Protein AF-A0A7J2R5U4-F1 (afdb_monomer_lite)

Structure (mmCIF, N/CA/C/O backbone):
data_AF-A0A7J2R5U4-F1
#
_entry.id   AF-A0A7J2R5U4-F1
#
loop_
_atom_site.group_PDB
_atom_site.id
_atom_site.type_symbol
_atom_site.label_atom_id
_atom_site.label_alt_id
_atom_site.label_comp_id
_atom_site.label_asym_id
_atom_site.label_entity_id
_atom_site.label_seq_id
_atom_site.pdbx_PDB_ins_code
_atom_site.Cartn_x
_atom_site.Cartn_y
_atom_site.Cartn_z
_atom_site.occupancy
_atom_site.B_iso_or_equiv
_atom_site.auth_seq_id
_atom_site.auth_comp_id
_atom_site.auth_asym_id
_atom_site.auth_atom_id
_atom_site.pdbx_PDB_model_num
ATOM 1 N N . MET A 1 1 ? -27.319 1.654 21.596 1.00 54.19 1 MET A N 1
ATOM 2 C CA . MET A 1 1 ? -26.203 1.545 20.633 1.00 54.19 1 MET A CA 1
ATOM 3 C C . MET A 1 1 ? -25.144 0.641 21.232 1.00 54.19 1 MET A C 1
ATOM 5 O O . MET A 1 1 ? -24.910 0.736 22.433 1.00 54.19 1 MET A O 1
ATOM 9 N N . ALA A 1 2 ? -24.565 -0.270 20.448 1.00 58.88 2 ALA A N 1
ATOM 10 C CA . ALA A 1 2 ? -23.450 -1.083 20.922 1.00 58.88 2 ALA A CA 1
ATOM 11 C C . ALA A 1 2 ? -22.245 -0.166 21.170 1.00 58.88 2 ALA A C 1
ATOM 13 O O . ALA A 1 2 ? -21.868 0.606 20.295 1.00 58.88 2 ALA A O 1
ATOM 14 N N . LYS A 1 3 ? -21.677 -0.218 22.375 1.00 79.00 3 LYS A N 1
ATOM 15 C CA . LYS A 1 3 ? -20.521 0.600 22.743 1.00 79.00 3 LYS A CA 1
ATOM 16 C C . LYS A 1 3 ? -19.309 0.148 21.927 1.00 79.00 3 LYS A C 1
ATOM 18 O O . LYS A 1 3 ? -19.008 -1.046 21.901 1.00 79.00 3 LYS A O 1
ATOM 23 N N . ILE A 1 4 ? -18.608 1.083 21.292 1.00 91.88 4 ILE A N 1
ATOM 24 C CA . ILE A 1 4 ? -17.340 0.802 20.613 1.00 91.88 4 ILE A CA 1
ATOM 25 C C . ILE A 1 4 ? -16.328 0.183 21.594 1.00 91.88 4 ILE A C 1
ATOM 27 O O . ILE A 1 4 ? -16.186 0.623 22.738 1.00 91.88 4 ILE A O 1
ATOM 31 N N . THR A 1 5 ? -15.618 -0.859 21.158 1.00 94.31 5 THR A N 1
ATOM 32 C CA . THR A 1 5 ? -14.611 -1.561 21.968 1.00 94.31 5 THR A CA 1
ATOM 33 C C . THR A 1 5 ? -13.286 -1.665 21.226 1.00 94.31 5 THR A C 1
ATOM 35 O O . THR A 1 5 ? -13.249 -1.637 19.996 1.00 94.31 5 THR A O 1
ATOM 38 N N . SER A 1 6 ? -12.188 -1.853 21.967 1.00 94.31 6 SER A N 1
ATOM 39 C CA . SER A 1 6 ? -10.871 -2.103 21.367 1.00 94.31 6 SER A CA 1
ATOM 40 C C . SER A 1 6 ? -10.882 -3.297 20.406 1.00 94.31 6 SER A C 1
ATOM 42 O O . SER A 1 6 ? -10.244 -3.241 19.360 1.00 94.31 6 SER A O 1
ATOM 44 N N . ALA A 1 7 ? -11.613 -4.362 20.754 1.00 93.31 7 ALA A N 1
ATOM 45 C CA . ALA A 1 7 ? -11.684 -5.583 19.957 1.00 93.31 7 ALA A CA 1
ATOM 46 C C . ALA A 1 7 ? -12.366 -5.338 18.606 1.00 93.31 7 ALA A C 1
ATOM 48 O O . ALA A 1 7 ? -11.859 -5.780 17.580 1.00 93.31 7 ALA A O 1
ATOM 49 N N . ASN A 1 8 ? -13.467 -4.580 18.591 1.00 94.06 8 ASN A N 1
ATOM 50 C CA . ASN A 1 8 ? -14.171 -4.275 17.347 1.00 94.06 8 ASN A CA 1
ATOM 51 C C . ASN A 1 8 ? -13.342 -3.356 16.437 1.00 94.06 8 ASN A C 1
ATOM 53 O O . ASN A 1 8 ? -13.317 -3.585 15.233 1.00 94.06 8 ASN A O 1
ATOM 57 N N . ILE A 1 9 ? -12.613 -2.378 16.996 1.00 95.56 9 ILE A N 1
ATOM 58 C CA . ILE A 1 9 ? -11.716 -1.518 16.202 1.00 95.56 9 ILE A CA 1
ATOM 59 C C . ILE A 1 9 ? -10.597 -2.353 15.565 1.00 95.56 9 ILE A C 1
ATOM 61 O O . ILE A 1 9 ? -10.366 -2.255 14.365 1.00 95.56 9 ILE A O 1
ATOM 65 N N . LEU A 1 10 ? -9.914 -3.196 16.349 1.00 93.88 10 LEU A N 1
ATOM 66 C CA . LEU A 1 10 ? -8.837 -4.046 15.827 1.00 93.88 10 LEU A CA 1
ATOM 67 C C . LEU A 1 10 ? -9.345 -5.055 14.796 1.00 93.88 10 LEU A C 1
ATOM 69 O O . LEU A 1 10 ? -8.635 -5.342 13.840 1.00 93.88 10 LEU A O 1
ATOM 73 N N . LYS A 1 11 ? -10.571 -5.565 14.964 1.00 93.25 11 LYS A N 1
ATOM 74 C CA . LYS A 1 11 ? -11.201 -6.454 13.987 1.00 93.25 11 LYS A CA 1
ATOM 75 C C . LYS A 1 11 ? -11.363 -5.765 12.632 1.00 93.25 11 LYS A C 1
ATOM 77 O O . LYS A 1 11 ? -10.900 -6.321 11.643 1.00 93.25 11 LYS A O 1
ATOM 82 N N . VAL A 1 12 ? -11.951 -4.568 12.604 1.00 94.12 12 VAL A N 1
ATOM 83 C CA . VAL A 1 12 ? -12.128 -3.763 11.379 1.00 94.12 12 VAL A CA 1
ATOM 84 C C . VAL A 1 12 ? -10.772 -3.509 10.703 1.00 94.12 12 VAL A C 1
ATOM 86 O O . VAL A 1 12 ? -10.564 -3.874 9.550 1.00 94.12 12 VAL A O 1
ATOM 89 N N . LEU A 1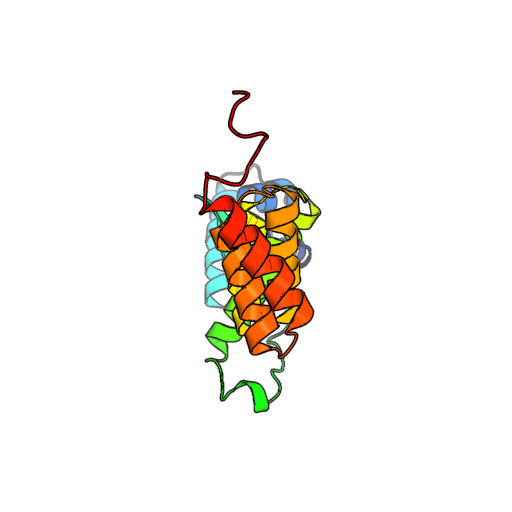 13 ? -9.776 -3.076 11.481 1.00 94.62 13 LEU A N 1
ATOM 90 C CA . LEU A 1 13 ? -8.409 -2.846 10.994 1.00 94.62 13 LEU A CA 1
ATOM 91 C C . LEU A 1 13 ? -7.666 -4.109 10.526 1.00 94.62 13 LEU A C 1
ATOM 93 O O . LEU A 1 13 ? -6.597 -3.999 9.929 1.00 94.62 13 LEU A O 1
ATOM 97 N N . SER A 1 14 ? -8.172 -5.307 10.819 1.00 91.69 14 SER A N 1
ATOM 98 C CA . SER A 1 14 ? -7.527 -6.567 10.433 1.00 91.69 14 SER A CA 1
ATOM 99 C C . SER A 1 14 ? -7.847 -7.024 9.017 1.00 91.69 14 SER A C 1
ATOM 101 O O . SER A 1 14 ? -7.225 -7.971 8.520 1.00 91.69 14 SER A O 1
ATOM 103 N N . GLU A 1 15 ? -8.813 -6.371 8.378 1.00 86.88 15 GLU A N 1
ATOM 104 C CA . GLU A 1 15 ? -9.305 -6.736 7.055 1.00 86.88 15 GLU A CA 1
ATOM 105 C C . GLU A 1 15 ? -8.563 -5.973 5.957 1.00 86.88 15 GLU A C 1
ATOM 107 O O . GLU A 1 15 ? -8.138 -6.579 4.972 1.00 86.88 15 GLU A O 1
ATOM 112 N N . LYS A 1 16 ? -8.358 -4.665 6.145 1.00 91.62 16 LYS A N 1
ATOM 113 C CA . LYS A 1 16 ? -7.770 -3.766 5.147 1.00 91.62 16 LYS A CA 1
ATOM 114 C C . LYS A 1 16 ? -7.178 -2.505 5.791 1.00 91.62 16 LYS A C 1
ATOM 116 O O . LYS A 1 16 ? -7.430 -2.224 6.960 1.00 91.62 16 LYS A O 1
ATOM 121 N N . TRP A 1 17 ? -6.385 -1.756 5.029 1.00 95.75 17 TRP A N 1
ATOM 122 C CA . TRP A 1 1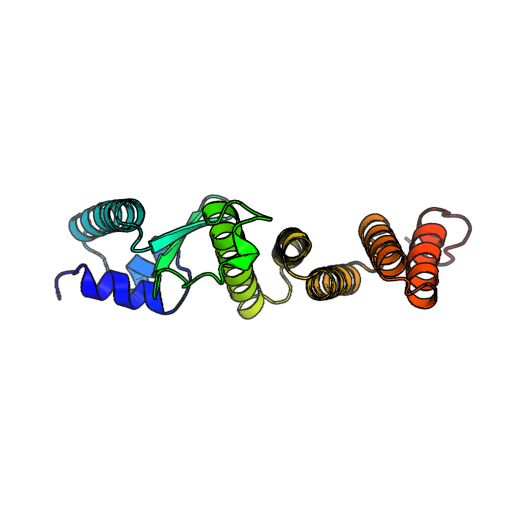7 ? -5.993 -0.390 5.369 1.00 95.75 17 TRP A CA 1
ATOM 123 C C . TRP A 1 17 ? -7.205 0.521 5.333 1.00 95.75 17 TRP A C 1
ATOM 125 O O . TRP A 1 17 ? -7.970 0.468 4.372 1.00 95.75 17 TRP A O 1
ATOM 135 N N . GLN A 1 18 ? -7.374 1.348 6.362 1.00 95.88 18 GLN A N 1
ATOM 136 C CA . GLN A 1 18 ? -8.539 2.221 6.463 1.00 95.88 18 GLN A CA 1
ATOM 137 C C . GLN A 1 18 ? -8.214 3.589 7.032 1.00 95.88 18 GLN A C 1
ATOM 139 O O . GLN A 1 18 ? -7.471 3.714 8.010 1.00 95.88 18 GLN A O 1
ATOM 144 N N . SER A 1 19 ? -8.826 4.615 6.454 1.00 97.06 19 SER A N 1
ATOM 145 C CA . SER A 1 19 ? -8.816 5.967 6.989 1.00 97.06 19 SER A CA 1
ATOM 146 C C . SER A 1 19 ? -9.655 6.060 8.263 1.00 97.06 19 SER A C 1
ATOM 148 O O . SER A 1 19 ? -10.509 5.223 8.563 1.00 97.06 19 SER A O 1
ATOM 150 N N . PHE A 1 20 ? -9.472 7.146 9.015 1.00 97.12 20 PHE A N 1
ATOM 151 C CA . PHE A 1 20 ? -10.305 7.417 10.190 1.00 97.12 20 PHE A CA 1
ATOM 152 C C . PHE A 1 20 ? -11.807 7.412 9.858 1.00 97.12 20 PHE A C 1
ATOM 154 O O . PHE A 1 20 ? -12.615 6.930 10.653 1.00 97.12 20 PHE A O 1
ATOM 161 N N . LYS A 1 21 ? -12.176 7.967 8.696 1.00 96.19 21 LYS A N 1
ATOM 162 C CA . LYS A 1 21 ? -13.570 8.089 8.255 1.00 96.19 21 LYS A CA 1
ATOM 163 C C . LYS A 1 21 ? -14.170 6.719 7.952 1.00 96.19 21 LYS A C 1
ATOM 165 O O . LYS A 1 21 ? -15.284 6.450 8.381 1.00 96.19 21 LYS A O 1
ATOM 170 N N . GLU A 1 22 ? -13.419 5.856 7.277 1.00 96.38 22 GLU A N 1
ATOM 171 C CA . GLU A 1 22 ? -13.848 4.495 6.940 1.00 96.38 22 GLU A CA 1
ATOM 172 C C . GLU A 1 22 ? -14.028 3.640 8.193 1.00 96.38 22 GLU A C 1
ATOM 174 O O . GLU A 1 22 ? -15.058 2.996 8.348 1.00 96.38 22 GLU A O 1
ATOM 179 N N . ILE A 1 23 ? -13.090 3.711 9.144 1.00 96.75 23 ILE A N 1
ATOM 180 C CA . ILE A 1 23 ? -13.213 2.992 10.422 1.00 96.75 23 ILE A CA 1
ATOM 181 C C . ILE A 1 23 ? -14.466 3.451 11.177 1.00 96.75 23 ILE A C 1
ATOM 183 O O . ILE A 1 23 ? -15.193 2.638 11.746 1.00 96.75 23 ILE A O 1
ATOM 187 N N . ALA A 1 24 ? -14.725 4.763 11.202 1.00 96.25 24 ALA A N 1
ATOM 188 C CA . ALA A 1 24 ? -15.911 5.308 11.850 1.00 96.25 24 ALA A CA 1
ATOM 189 C C . ALA A 1 24 ? -17.207 4.863 11.156 1.00 96.25 24 ALA A C 1
ATOM 191 O O . ALA A 1 24 ? -18.185 4.566 11.843 1.00 96.25 24 ALA A O 1
ATOM 192 N N . LEU A 1 25 ? -17.198 4.780 9.824 1.00 95.31 25 LEU A N 1
ATOM 193 C CA . LEU A 1 25 ? -18.322 4.305 9.024 1.00 95.31 25 LEU A CA 1
ATOM 194 C C . LEU A 1 25 ? -18.622 2.823 9.297 1.00 95.31 25 LEU A C 1
ATOM 196 O O . LEU A 1 25 ? -19.764 2.494 9.620 1.00 95.31 25 LEU A O 1
ATOM 200 N N . ASP A 1 26 ? -17.603 1.964 9.255 1.00 94.81 26 ASP A N 1
ATOM 201 C CA . ASP A 1 26 ? -17.724 0.513 9.467 1.00 94.81 26 ASP A CA 1
ATOM 202 C C . ASP A 1 26 ? -18.158 0.156 10.894 1.00 94.81 26 ASP A C 1
ATOM 204 O O . ASP A 1 26 ? -18.829 -0.847 11.133 1.00 94.81 26 ASP A O 1
ATOM 208 N N . LEU A 1 27 ? -17.797 0.998 11.864 1.00 94.62 27 LEU A N 1
ATOM 209 C CA . LEU A 1 27 ? -18.217 0.860 13.258 1.00 94.62 27 LEU A CA 1
ATOM 210 C C . LEU A 1 27 ? -19.540 1.578 13.566 1.00 94.62 27 LEU A C 1
ATOM 212 O O . LEU A 1 27 ? -19.977 1.558 14.719 1.00 94.62 27 LEU A O 1
ATOM 216 N N . HIS A 1 28 ? -20.171 2.209 12.569 1.00 94.50 28 HIS A N 1
ATOM 217 C CA . HIS A 1 28 ? -21.400 2.996 12.709 1.00 94.50 28 HIS A CA 1
ATOM 218 C C . HIS A 1 28 ? -21.321 4.056 13.825 1.00 94.50 28 HIS A C 1
ATOM 220 O O . HIS A 1 28 ? -22.260 4.251 14.601 1.00 94.50 28 HIS A O 1
ATOM 226 N N . ILE A 1 29 ? -20.177 4.740 13.923 1.00 93.75 29 ILE A N 1
ATOM 227 C CA . ILE A 1 29 ? -19.921 5.771 14.931 1.00 93.75 29 ILE A CA 1
ATOM 228 C C . ILE A 1 29 ? -20.613 7.069 14.526 1.00 93.75 29 ILE A C 1
ATOM 230 O O . ILE A 1 29 ? -20.263 7.690 13.525 1.00 93.75 29 ILE A O 1
ATOM 234 N N . ILE A 1 30 ? -21.546 7.515 15.363 1.00 90.19 30 ILE A N 1
ATOM 235 C CA . ILE A 1 30 ? -22.238 8.805 15.209 1.00 90.19 30 ILE A CA 1
ATOM 236 C C . ILE A 1 30 ? -21.963 9.707 16.422 1.00 90.19 30 ILE A C 1
ATOM 238 O O . ILE A 1 30 ? -21.890 10.928 16.293 1.00 90.19 30 ILE A O 1
ATOM 242 N N . ASP A 1 31 ? -21.773 9.114 17.605 1.00 92.19 31 ASP A N 1
ATOM 243 C CA . ASP A 1 31 ? -21.595 9.845 18.858 1.00 92.19 31 ASP A CA 1
ATOM 244 C C . ASP A 1 31 ? -20.217 10.552 18.928 1.00 92.19 31 ASP A C 1
ATOM 246 O O . ASP A 1 31 ? -19.174 9.907 18.755 1.00 92.19 31 ASP A O 1
ATOM 250 N N . PRO A 1 32 ? -20.160 11.867 19.228 1.00 93.31 32 PRO A N 1
ATOM 251 C CA . PRO A 1 32 ? -18.903 12.606 19.371 1.00 93.31 32 PRO A CA 1
ATOM 252 C C . PRO A 1 32 ? -17.926 12.043 20.419 1.00 93.31 32 PRO A C 1
ATOM 254 O O . PRO A 1 32 ? -16.707 12.181 20.263 1.00 93.31 32 PRO A O 1
ATOM 257 N N . GLN A 1 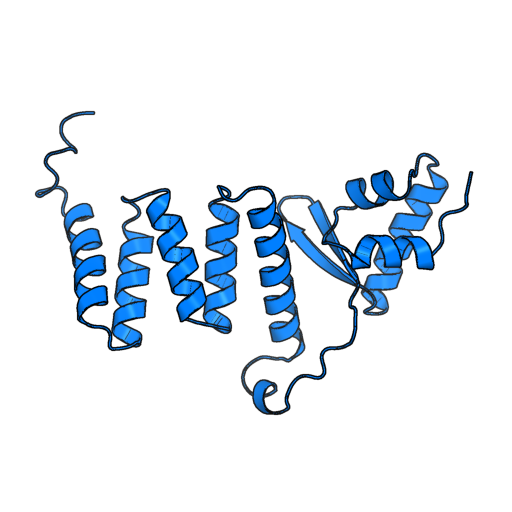33 ? -18.419 11.412 21.487 1.00 93.44 33 GLN A N 1
ATOM 258 C CA . GLN A 1 33 ? -17.585 10.739 22.486 1.00 93.44 33 GLN A CA 1
ATOM 259 C C . GLN A 1 33 ? -16.948 9.474 21.923 1.00 93.44 33 GLN A C 1
ATOM 261 O O . GLN A 1 33 ? -15.769 9.231 22.184 1.00 93.44 33 GLN A O 1
ATOM 266 N N . ASP A 1 34 ? -17.667 8.715 21.098 1.00 94.75 34 ASP A N 1
ATOM 267 C CA . ASP A 1 34 ? -17.117 7.534 20.432 1.00 94.75 34 ASP A CA 1
ATOM 268 C C . ASP A 1 34 ? -16.086 7.930 19.361 1.00 94.75 34 ASP A C 1
ATOM 270 O O . ASP A 1 34 ? -15.047 7.281 19.235 1.00 94.75 34 ASP A O 1
ATOM 274 N N . ILE A 1 35 ? -16.277 9.067 18.678 1.00 94.94 35 ILE A N 1
ATOM 275 C CA . ILE A 1 35 ? -15.254 9.670 17.801 1.00 94.94 35 ILE A CA 1
ATOM 276 C C . ILE A 1 35 ? -13.988 10.003 18.602 1.00 94.94 35 ILE A C 1
ATOM 278 O O . ILE A 1 35 ? -12.869 9.688 18.181 1.00 94.94 35 ILE A O 1
ATOM 282 N N . LYS A 1 36 ? -14.137 10.651 19.766 1.00 95.56 36 LYS A N 1
ATOM 283 C CA . LYS A 1 36 ? -13.005 10.974 20.649 1.00 95.56 36 LYS A CA 1
ATOM 284 C C . LYS A 1 36 ? -12.315 9.701 21.142 1.00 95.56 36 LYS A C 1
ATOM 286 O O . LYS A 1 36 ? -11.084 9.643 21.151 1.00 95.56 36 LYS A O 1
ATOM 291 N N . TYR A 1 37 ? -13.091 8.686 21.508 1.00 95.44 37 TYR A N 1
ATOM 292 C CA . TYR A 1 37 ? -12.589 7.385 21.931 1.00 95.44 37 TYR A CA 1
ATOM 293 C C . TYR A 1 37 ? -11.797 6.692 20.818 1.00 95.44 37 TYR A C 1
ATOM 295 O O . TYR A 1 37 ? -10.667 6.271 21.062 1.00 95.44 37 TYR A O 1
ATOM 303 N N . LEU A 1 38 ? -12.322 6.649 19.589 1.00 96.81 38 LEU A N 1
ATOM 304 C CA . LEU A 1 38 ? -11.632 6.074 18.433 1.00 96.81 38 LEU A CA 1
ATOM 305 C C . LEU A 1 38 ? -10.285 6.769 18.187 1.00 96.81 38 LEU A C 1
ATOM 307 O O . LEU A 1 38 ? -9.261 6.097 18.062 1.00 96.81 38 LEU A O 1
ATOM 311 N N . LYS A 1 39 ? -10.248 8.110 18.205 1.00 96.50 39 LYS A N 1
ATOM 312 C CA . LYS A 1 39 ? -8.994 8.878 18.055 1.00 96.50 39 LYS A CA 1
ATOM 313 C C . LYS A 1 39 ? -7.958 8.505 19.116 1.00 96.50 39 LYS A C 1
ATOM 315 O O . LYS A 1 39 ? -6.775 8.376 18.802 1.00 96.50 39 LYS A O 1
ATOM 320 N N . LEU A 1 40 ? -8.385 8.351 20.370 1.00 97.06 40 LEU A N 1
ATOM 321 C CA . LEU A 1 40 ? -7.502 7.941 21.464 1.00 97.06 40 LEU A CA 1
ATOM 322 C C . LEU A 1 40 ? -7.011 6.502 21.277 1.00 97.06 40 LEU A C 1
ATOM 324 O O . LEU A 1 40 ? -5.827 6.238 21.482 1.00 97.06 40 LEU A O 1
ATOM 328 N N . LYS A 1 41 ? -7.886 5.592 20.838 1.00 96.88 41 LYS A N 1
ATOM 329 C CA . LYS A 1 41 ? -7.538 4.186 20.622 1.00 96.88 41 LYS A CA 1
ATOM 330 C C . LYS A 1 41 ? -6.571 3.968 19.474 1.00 96.88 41 LYS A C 1
ATOM 332 O O . LYS A 1 41 ? -5.606 3.244 19.674 1.00 96.88 41 LYS A O 1
ATOM 337 N N . LEU A 1 42 ? -6.737 4.645 18.341 1.00 96.81 42 LEU A N 1
ATOM 338 C CA . LEU A 1 42 ? -5.773 4.549 17.240 1.00 96.81 42 LEU A CA 1
ATOM 339 C C . LEU A 1 42 ? -4.371 4.996 17.678 1.00 96.81 42 LEU A C 1
ATOM 341 O O . LEU A 1 42 ? -3.393 4.306 17.410 1.00 96.81 42 LEU A O 1
ATOM 345 N N . LYS A 1 43 ? -4.267 6.092 18.447 1.00 96.00 43 LYS A N 1
ATOM 346 C CA . LYS A 1 43 ? -2.985 6.526 19.035 1.00 96.00 43 LYS A CA 1
ATOM 347 C C . LYS A 1 43 ? -2.415 5.494 20.010 1.00 96.00 43 LYS A C 1
ATOM 349 O O . LYS A 1 43 ? -1.214 5.233 20.000 1.00 96.00 43 LYS A O 1
ATOM 354 N N . GLU A 1 44 ? -3.263 4.921 20.863 1.00 96.00 44 GLU A N 1
ATOM 355 C CA . GLU A 1 44 ? -2.861 3.881 21.813 1.00 96.00 44 GLU A CA 1
ATOM 356 C C . GLU A 1 44 ? -2.345 2.625 21.096 1.00 96.00 44 GLU A C 1
ATOM 358 O O . GLU A 1 44 ? -1.322 2.081 21.506 1.00 96.00 44 GLU A O 1
ATOM 363 N N . PHE A 1 45 ? -3.027 2.183 20.038 1.00 94.44 45 PHE A N 1
ATOM 364 C CA . PHE A 1 45 ? -2.671 0.997 19.261 1.00 94.44 45 PHE A CA 1
ATOM 365 C C . PHE A 1 45 ? -1.355 1.169 18.520 1.00 94.44 45 PHE A C 1
ATOM 367 O O . PHE A 1 45 ? -0.509 0.285 18.622 1.00 94.44 45 PHE A O 1
ATOM 374 N N . THR A 1 46 ? -1.135 2.319 17.878 1.00 90.94 46 THR A N 1
ATOM 375 C CA . THR A 1 46 ? 0.158 2.637 17.263 1.00 90.94 46 THR A CA 1
ATOM 376 C C . THR A 1 46 ? 1.279 2.621 18.303 1.00 90.94 46 THR A C 1
ATOM 378 O O . THR A 1 46 ? 2.288 1.966 18.092 1.00 90.94 46 THR A O 1
ATOM 381 N N . ARG A 1 47 ? 1.095 3.249 19.477 1.00 90.50 47 ARG A N 1
ATOM 382 C CA . ARG A 1 47 ? 2.113 3.235 20.550 1.00 90.50 47 ARG A CA 1
ATOM 383 C C . ARG A 1 47 ? 2.418 1.825 21.073 1.00 90.50 47 ARG A C 1
ATOM 385 O O . ARG A 1 47 ? 3.507 1.581 21.576 1.00 90.50 47 ARG A O 1
ATOM 392 N N . LYS A 1 48 ? 1.438 0.923 21.023 1.00 89.69 48 LYS A N 1
ATOM 393 C CA . LYS A 1 48 ? 1.562 -0.475 21.458 1.00 89.69 48 LYS A CA 1
ATOM 394 C C . LYS A 1 48 ? 1.952 -1.426 20.321 1.00 89.69 48 LYS A C 1
ATOM 396 O O . LYS A 1 48 ? 1.913 -2.631 20.540 1.00 89.69 48 LYS A O 1
ATOM 401 N N . ASN A 1 49 ? 2.277 -0.910 19.133 1.00 86.31 49 ASN A N 1
ATOM 402 C CA . ASN A 1 49 ? 2.599 -1.701 17.942 1.00 86.31 49 ASN A CA 1
ATOM 403 C C . ASN A 1 49 ? 1.508 -2.727 17.572 1.00 86.31 49 ASN A C 1
ATOM 405 O O . ASN A 1 49 ? 1.796 -3.801 17.060 1.00 86.31 49 ASN A O 1
ATOM 409 N N . LEU A 1 50 ? 0.239 -2.409 17.855 1.00 89.62 50 LEU A N 1
ATOM 410 C CA . LEU A 1 50 ? -0.914 -3.237 17.465 1.00 89.62 50 LEU A CA 1
ATOM 411 C C . LEU A 1 50 ? -1.417 -2.894 16.057 1.00 89.62 50 LEU A C 1
ATOM 413 O O . LEU A 1 50 ? -2.172 -3.653 15.452 1.00 89.62 50 LEU A O 1
ATOM 417 N N . THR A 1 51 ? -1.036 -1.723 15.554 1.00 92.06 51 THR A N 1
ATOM 418 C CA . THR A 1 51 ? -1.413 -1.210 14.237 1.00 92.06 51 THR A CA 1
ATOM 419 C C . THR A 1 51 ? -0.262 -0.412 13.654 1.00 92.06 51 THR A C 1
ATOM 421 O O . THR A 1 51 ? 0.336 0.385 14.386 1.00 92.06 51 THR A O 1
ATOM 424 N N . SER A 1 52 ? -0.074 -0.507 12.346 1.00 91.38 52 SER A N 1
ATOM 425 C CA . SER A 1 52 ? 0.742 0.430 11.576 1.00 91.38 52 SER A CA 1
ATOM 426 C C . SER A 1 52 ? -0.116 1.510 10.935 1.00 91.38 52 SER A C 1
ATOM 428 O O . SER A 1 52 ? -1.344 1.390 10.877 1.00 91.38 52 SER A O 1
ATOM 430 N N . PHE A 1 53 ? 0.528 2.588 10.483 1.00 93.50 53 PHE A N 1
ATOM 431 C CA . PHE A 1 53 ? -0.137 3.611 9.689 1.00 93.50 53 PHE A CA 1
ATOM 432 C C . PHE A 1 53 ? 0.702 4.066 8.493 1.00 93.50 53 PHE A C 1
ATOM 434 O O . PHE A 1 53 ? 1.927 4.136 8.579 1.00 93.50 53 PHE A O 1
ATOM 441 N N . VAL A 1 54 ? 0.018 4.457 7.422 1.00 92.94 54 VAL A N 1
ATOM 442 C CA . VAL A 1 54 ? 0.583 5.119 6.239 1.00 92.94 54 VAL A CA 1
ATOM 443 C C . VAL A 1 54 ? -0.084 6.486 6.087 1.00 92.94 54 VAL A C 1
ATOM 445 O O . VAL A 1 54 ? -1.277 6.633 6.354 1.00 92.94 54 VAL A O 1
ATOM 448 N N . ASN A 1 55 ? 0.689 7.509 5.716 1.00 92.81 55 ASN A N 1
ATOM 449 C CA . ASN A 1 55 ? 0.134 8.800 5.307 1.00 92.81 55 ASN A CA 1
ATOM 450 C C . ASN A 1 55 ? 0.007 8.796 3.782 1.00 92.81 55 ASN A C 1
ATOM 452 O O . ASN A 1 55 ? 0.997 8.519 3.108 1.00 92.81 55 ASN A O 1
ATOM 456 N N . TYR A 1 56 ? -1.173 9.124 3.264 1.00 89.94 56 TYR A N 1
ATOM 457 C CA . TYR A 1 56 ? -1.437 9.229 1.832 1.00 89.94 56 TYR A CA 1
ATOM 458 C C . TYR A 1 56 ? -2.277 10.482 1.571 1.00 89.94 56 TYR A C 1
ATOM 460 O O . TYR A 1 56 ? -3.366 10.649 2.130 1.00 89.94 56 TYR A O 1
ATOM 468 N N . GLY A 1 57 ? -1.727 11.414 0.789 1.00 88.88 57 GLY A N 1
ATOM 469 C CA . GLY A 1 57 ? -2.265 12.769 0.679 1.00 88.88 57 GLY A CA 1
ATOM 470 C C . GLY A 1 57 ? -2.329 13.468 2.044 1.00 88.88 57 GLY A C 1
ATOM 471 O O . GLY A 1 57 ? -1.339 13.544 2.770 1.00 88.88 57 GLY A O 1
ATOM 472 N N . SER A 1 58 ? -3.507 13.979 2.405 1.00 91.88 58 SER A N 1
ATOM 473 C CA . SER A 1 58 ? -3.767 14.617 3.705 1.00 91.88 58 SER A CA 1
ATOM 474 C C . SER A 1 58 ? -4.33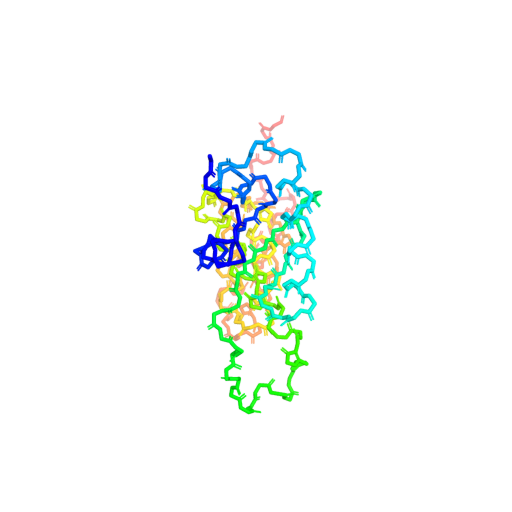5 13.659 4.759 1.00 91.88 58 SER A C 1
ATOM 476 O O . SER A 1 58 ? -4.626 14.081 5.883 1.00 91.88 58 SER A O 1
ATOM 478 N N . GLU A 1 59 ? -4.502 12.378 4.420 1.00 94.50 59 GLU A N 1
ATOM 479 C CA . GLU A 1 59 ? -5.141 11.389 5.279 1.00 94.50 59 GLU A CA 1
ATOM 480 C C . GLU A 1 59 ? -4.146 10.352 5.810 1.00 94.50 59 GLU A C 1
ATOM 482 O O . GLU A 1 59 ? -3.072 10.108 5.259 1.00 94.50 59 GLU A O 1
ATOM 487 N N . LYS A 1 60 ? -4.518 9.746 6.938 1.00 96.12 60 LYS A N 1
ATOM 488 C CA . LYS A 1 60 ? -3.783 8.647 7.555 1.00 96.12 60 LYS A CA 1
ATOM 489 C C . LYS A 1 60 ? -4.638 7.392 7.492 1.00 96.12 60 LYS A C 1
ATOM 491 O O . LYS A 1 60 ? -5.825 7.452 7.811 1.00 96.12 60 LYS A O 1
ATOM 496 N N . TYR A 1 61 ? -3.999 6.287 7.143 1.00 96.75 61 TYR A N 1
ATOM 497 C CA . TYR A 1 61 ? -4.598 4.968 7.026 1.00 96.75 61 TYR A CA 1
ATOM 498 C C . TYR A 1 61 ? -3.971 4.037 8.050 1.00 96.75 61 TYR A C 1
ATOM 500 O O . TYR A 1 61 ? -2.761 4.085 8.243 1.00 96.75 61 TYR A O 1
ATOM 508 N N . TRP A 1 62 ? -4.772 3.197 8.697 1.00 96.44 62 TRP A N 1
ATOM 509 C CA . TRP A 1 62 ? -4.320 2.215 9.680 1.00 96.44 62 TRP A CA 1
ATOM 510 C C . TRP A 1 62 ? -4.635 0.798 9.224 1.00 96.44 62 TRP A C 1
ATOM 512 O O . TRP A 1 62 ? -5.656 0.571 8.581 1.00 96.44 62 TRP A O 1
ATOM 522 N N . LYS A 1 63 ? -3.799 -0.154 9.638 1.00 94.38 63 LYS A N 1
ATOM 523 C CA . LYS A 1 63 ? -4.053 -1.595 9.525 1.00 94.38 63 LYS A CA 1
ATOM 524 C C . LYS A 1 63 ? -3.504 -2.305 10.759 1.00 94.38 63 LYS A C 1
ATOM 526 O O . LYS A 1 63 ? -2.518 -1.857 11.347 1.00 94.38 63 LYS A O 1
ATOM 531 N N . SER A 1 64 ? -4.167 -3.371 11.202 1.00 91.62 64 SER A N 1
ATOM 532 C CA . SER A 1 64 ? -3.718 -4.154 12.356 1.00 91.62 64 SER A CA 1
ATOM 533 C C . SER A 1 64 ? -2.529 -5.032 11.980 1.00 91.62 64 SER A C 1
ATOM 535 O O . SER A 1 64 ? -2.572 -5.714 10.955 1.00 91.62 64 SER A O 1
ATOM 537 N N . GLU A 1 65 ? -1.543 -5.115 12.862 1.00 81.94 65 GLU A N 1
ATOM 538 C CA . GLU A 1 65 ? -0.439 -6.064 12.727 1.00 81.94 65 GLU A CA 1
ATOM 539 C C . GLU A 1 65 ? -0.920 -7.452 13.181 1.00 81.94 65 GLU A C 1
ATOM 541 O O . GLU A 1 65 ? -1.222 -7.656 14.358 1.00 81.94 65 GLU A O 1
ATOM 546 N N . LYS A 1 66 ? -1.052 -8.421 12.259 1.00 64.38 66 LYS A N 1
ATOM 547 C CA . LYS A 1 66 ? -1.554 -9.772 12.606 1.00 64.38 66 LYS A CA 1
ATOM 548 C C . LYS A 1 66 ? -0.536 -10.635 13.361 1.00 64.38 66 LYS A C 1
ATOM 550 O O . LYS A 1 66 ? -0.928 -11.605 14.000 1.00 64.38 66 LYS A O 1
ATOM 555 N N . THR A 1 67 ? 0.740 -10.268 13.342 1.00 50.69 67 THR A N 1
ATOM 556 C CA . THR A 1 67 ? 1.831 -10.900 14.102 1.00 50.69 67 THR A CA 1
ATOM 557 C C . THR A 1 67 ? 3.071 -10.029 13.926 1.00 50.69 67 THR A C 1
ATOM 559 O O . THR A 1 67 ? 3.256 -9.529 12.817 1.00 50.69 67 THR A O 1
ATOM 562 N N . PRO A 1 68 ? 3.967 -9.891 14.921 1.00 46.47 68 PRO A N 1
ATOM 563 C CA . PRO A 1 68 ? 5.321 -9.452 14.615 1.00 46.47 68 PRO A CA 1
ATOM 564 C C . PRO A 1 68 ? 5.891 -10.483 13.639 1.00 46.47 68 PRO A C 1
ATOM 566 O O . PRO A 1 68 ? 5.978 -11.669 13.971 1.00 46.47 68 PRO A O 1
ATOM 569 N N . LEU A 1 69 ? 6.163 -10.062 12.404 1.00 49.47 69 LEU A N 1
ATOM 570 C CA . LEU A 1 69 ? 6.784 -10.907 11.392 1.00 49.47 69 LEU A CA 1
ATOM 571 C C . LEU A 1 69 ? 7.988 -11.607 12.040 1.00 49.47 69 LEU A C 1
ATOM 573 O O . LEU A 1 69 ? 8.896 -10.947 12.545 1.00 49.47 69 LEU A O 1
ATOM 577 N N . LYS A 1 70 ? 7.994 -12.948 12.069 1.00 46.19 70 LYS A N 1
ATOM 578 C CA . LYS A 1 70 ? 9.228 -13.696 12.330 1.00 46.19 70 LYS A CA 1
ATOM 579 C C . LYS A 1 70 ? 10.115 -13.465 11.120 1.00 46.19 70 LYS A C 1
ATOM 581 O O . LYS A 1 70 ? 9.978 -14.160 10.116 1.00 46.19 70 LYS A O 1
ATOM 586 N N . VAL A 1 71 ? 10.949 -12.439 11.196 1.00 53.25 71 VAL A N 1
ATOM 587 C CA . VAL A 1 71 ? 11.847 -12.094 10.105 1.00 53.25 71 VAL A CA 1
ATOM 588 C C . VAL A 1 71 ? 12.981 -13.114 10.074 1.00 53.25 71 VAL A C 1
ATOM 590 O O . VAL A 1 71 ? 13.599 -13.369 11.110 1.00 53.25 71 VAL A O 1
ATOM 593 N N . PRO A 1 72 ? 13.227 -13.761 8.923 1.00 52.78 72 PRO A N 1
ATOM 594 C CA . PRO A 1 72 ? 14.387 -14.618 8.760 1.00 52.78 72 PRO A CA 1
ATOM 595 C C . PRO A 1 72 ? 15.674 -13.853 9.089 1.00 52.78 72 PRO A C 1
ATOM 597 O O . PRO A 1 72 ? 15.889 -12.758 8.575 1.00 52.78 72 PRO A O 1
ATOM 600 N N . ASN A 1 73 ? 16.543 -14.444 9.915 1.00 52.75 73 ASN A N 1
ATOM 601 C CA . ASN A 1 73 ? 17.755 -13.797 10.440 1.00 52.75 73 ASN A CA 1
ATOM 602 C C . ASN A 1 73 ? 18.680 -13.191 9.366 1.00 52.75 73 ASN A C 1
ATOM 604 O O . ASN A 1 73 ? 19.453 -12.300 9.684 1.00 52.75 73 ASN A O 1
ATOM 608 N N . TYR A 1 74 ? 18.605 -13.641 8.110 1.00 62.44 74 TYR A N 1
ATOM 609 C CA . TYR A 1 74 ? 19.443 -13.127 7.022 1.00 62.44 74 TYR A CA 1
ATOM 610 C C . TYR A 1 74 ? 19.007 -11.751 6.483 1.00 62.44 74 TYR A C 1
ATOM 612 O O . TYR A 1 74 ? 19.756 -11.139 5.730 1.00 62.44 74 TYR A O 1
ATOM 620 N N . LEU A 1 75 ? 17.808 -11.262 6.830 1.00 54.75 75 LEU A N 1
ATOM 621 C CA . LEU A 1 75 ? 17.325 -9.934 6.414 1.00 54.75 75 LEU A CA 1
ATOM 622 C C . LEU A 1 75 ? 17.749 -8.811 7.373 1.00 54.75 75 LEU A C 1
ATOM 624 O O . LEU A 1 75 ? 17.577 -7.644 7.040 1.00 54.75 75 LEU A O 1
ATOM 628 N N . VAL A 1 76 ? 18.316 -9.161 8.533 1.00 54.75 76 VAL A N 1
ATOM 629 C CA . VAL A 1 76 ? 18.750 -8.210 9.572 1.00 54.75 76 VAL A CA 1
ATOM 630 C C . VAL A 1 76 ? 19.966 -7.382 9.127 1.00 54.75 76 VAL A C 1
ATOM 632 O O . VAL A 1 76 ? 20.169 -6.285 9.635 1.00 54.75 76 VAL A O 1
ATOM 635 N N . ASP A 1 77 ? 20.743 -7.862 8.151 1.00 57.22 77 ASP A N 1
ATOM 636 C CA . ASP A 1 77 ? 22.021 -7.244 7.768 1.00 57.22 77 ASP A CA 1
ATOM 637 C C . ASP A 1 77 ? 21.925 -6.230 6.605 1.00 57.22 77 ASP A C 1
ATOM 639 O O . ASP A 1 77 ? 22.919 -5.581 6.285 1.00 57.22 77 ASP A O 1
ATOM 643 N N . ILE A 1 78 ? 20.766 -6.085 5.943 1.00 58.91 78 ILE A N 1
ATOM 644 C CA . ILE A 1 78 ? 20.644 -5.321 4.675 1.00 58.91 78 ILE A CA 1
ATOM 645 C C . ILE A 1 78 ? 19.752 -4.077 4.816 1.00 58.91 78 ILE A C 1
ATOM 647 O O . ILE A 1 78 ? 20.001 -3.060 4.171 1.00 58.91 78 ILE A O 1
ATOM 651 N N . LEU A 1 79 ? 18.739 -4.143 5.678 1.00 59.53 79 LEU A N 1
ATOM 652 C CA . LEU A 1 79 ? 17.857 -3.038 6.051 1.00 59.53 79 LEU A CA 1
ATOM 653 C C . LEU A 1 79 ? 17.644 -3.121 7.561 1.00 59.53 79 LEU A C 1
ATOM 655 O O . LEU A 1 79 ? 17.535 -4.225 8.098 1.00 59.53 79 LEU A O 1
ATOM 659 N N . ASP A 1 80 ? 17.546 -1.975 8.239 1.00 77.44 80 ASP A N 1
ATOM 660 C CA . ASP A 1 80 ? 17.010 -1.980 9.599 1.00 77.44 80 ASP A CA 1
ATOM 661 C C . ASP A 1 80 ? 15.646 -2.685 9.553 1.00 77.44 80 ASP A C 1
ATOM 663 O O . ASP A 1 80 ? 14.817 -2.415 8.678 1.00 77.44 80 ASP A O 1
ATOM 667 N N . LEU A 1 81 ? 15.426 -3.644 10.451 1.00 75.50 81 LEU A N 1
ATOM 668 C CA . LEU A 1 81 ? 14.223 -4.472 10.485 1.00 75.50 81 LEU A CA 1
ATOM 669 C C . LEU A 1 81 ? 12.955 -3.604 10.477 1.00 75.50 81 LEU A C 1
ATOM 671 O O . LEU A 1 81 ? 11.956 -3.944 9.837 1.00 75.50 81 LEU A O 1
ATOM 675 N N . GLU A 1 82 ? 13.015 -2.464 11.163 1.00 76.12 82 GLU A N 1
ATOM 676 C CA . GLU A 1 82 ? 11.940 -1.478 11.189 1.00 76.12 82 GLU A CA 1
ATOM 677 C C . GLU A 1 82 ? 11.684 -0.862 9.807 1.00 76.12 82 GLU A C 1
ATOM 679 O O . GLU A 1 82 ? 10.532 -0.732 9.388 1.00 76.12 82 GLU A O 1
ATOM 684 N N . GLU A 1 83 ? 12.742 -0.530 9.067 1.00 80.94 83 GLU A N 1
ATOM 685 C CA . GLU A 1 83 ? 12.657 0.016 7.714 1.00 80.94 83 GLU A CA 1
ATOM 686 C C . GLU A 1 83 ? 12.110 -1.018 6.726 1.00 80.94 83 GLU A C 1
ATOM 688 O O . GLU A 1 83 ? 11.212 -0.703 5.945 1.00 80.94 83 GLU A O 1
ATOM 693 N N . TYR A 1 84 ? 12.553 -2.274 6.816 1.00 82.81 84 TYR A N 1
ATOM 694 C CA . TYR A 1 84 ? 12.043 -3.358 5.975 1.00 82.81 84 TYR A CA 1
ATOM 695 C C . TYR A 1 84 ? 10.539 -3.592 6.177 1.00 82.81 84 TYR A C 1
ATOM 697 O O . TYR A 1 84 ? 9.773 -3.643 5.212 1.00 82.81 84 TYR A O 1
ATOM 705 N N . ILE A 1 85 ? 10.085 -3.678 7.434 1.00 82.31 85 ILE A N 1
ATOM 706 C CA . ILE A 1 85 ? 8.656 -3.819 7.760 1.00 82.31 85 ILE A CA 1
ATOM 707 C C . ILE A 1 85 ? 7.870 -2.613 7.242 1.00 82.31 85 ILE A C 1
ATOM 709 O O . ILE A 1 85 ? 6.785 -2.766 6.678 1.00 82.31 85 ILE A O 1
ATOM 713 N N . LYS A 1 86 ? 8.427 -1.408 7.385 1.00 85.12 86 LYS A N 1
ATOM 714 C CA . LYS A 1 86 ? 7.807 -0.188 6.872 1.00 85.12 86 LYS A CA 1
ATOM 715 C C . LYS A 1 86 ? 7.630 -0.248 5.351 1.00 85.12 86 LYS A C 1
ATOM 717 O O . LYS A 1 86 ? 6.547 0.077 4.870 1.00 85.12 86 LYS A O 1
ATOM 722 N N . VAL A 1 87 ? 8.640 -0.705 4.606 1.00 89.00 87 VAL A N 1
ATOM 723 C CA . VAL A 1 87 ? 8.561 -0.904 3.147 1.00 89.00 87 VAL A CA 1
ATOM 724 C C . VAL A 1 87 ? 7.469 -1.913 2.782 1.00 89.00 87 VAL A C 1
ATOM 726 O O . VAL A 1 87 ? 6.650 -1.626 1.911 1.00 89.00 87 VAL A O 1
ATOM 729 N N . LEU A 1 88 ? 7.385 -3.053 3.478 1.00 89.06 88 LEU A N 1
ATOM 730 C CA . LEU A 1 88 ? 6.320 -4.038 3.243 1.00 89.06 88 LEU A CA 1
ATOM 731 C C . LEU A 1 88 ? 4.920 -3.461 3.487 1.00 89.06 88 LEU A C 1
ATOM 733 O O . LEU A 1 88 ? 4.002 -3.739 2.715 1.00 89.06 88 LEU A O 1
ATOM 737 N N . ASN A 1 89 ? 4.762 -2.630 4.518 1.00 90.44 89 ASN A N 1
ATOM 738 C CA . ASN A 1 89 ? 3.495 -1.967 4.816 1.00 90.44 89 ASN A CA 1
ATOM 739 C C . ASN A 1 89 ? 3.090 -0.968 3.726 1.00 90.44 89 ASN A C 1
ATOM 741 O O . ASN A 1 89 ? 1.915 -0.917 3.366 1.00 90.44 89 ASN A O 1
ATOM 745 N N . TYR A 1 90 ? 4.039 -0.217 3.158 1.00 94.00 90 TYR A N 1
ATOM 746 C CA . TYR A 1 90 ? 3.751 0.635 2.002 1.00 94.00 90 TYR A CA 1
ATOM 747 C C . TYR A 1 90 ? 3.345 -0.185 0.776 1.00 94.00 90 TYR A C 1
ATOM 749 O O . TYR A 1 90 ? 2.349 0.141 0.138 1.00 94.00 90 TYR A O 1
ATOM 757 N N . ILE A 1 91 ? 4.058 -1.273 0.474 1.00 95.00 91 ILE A N 1
ATOM 758 C CA . ILE A 1 91 ? 3.720 -2.165 -0.646 1.00 95.00 91 ILE A CA 1
ATOM 759 C C . ILE A 1 91 ? 2.292 -2.701 -0.496 1.00 95.00 91 ILE A C 1
ATOM 761 O O . ILE A 1 91 ? 1.484 -2.580 -1.413 1.00 95.00 91 ILE A O 1
ATOM 765 N N . ASP A 1 92 ? 1.960 -3.263 0.666 1.00 94.19 92 ASP A N 1
ATOM 766 C CA . ASP A 1 92 ? 0.626 -3.798 0.948 1.00 94.19 92 ASP A CA 1
ATOM 767 C C . ASP A 1 92 ? -0.466 -2.709 0.887 1.00 94.19 92 ASP A C 1
ATOM 769 O O . ASP A 1 92 ? -1.562 -2.972 0.391 1.00 94.19 92 ASP A O 1
ATOM 773 N N . PHE A 1 93 ? -0.159 -1.478 1.312 1.00 96.25 93 PHE A N 1
ATOM 774 C CA . PHE A 1 93 ? -1.057 -0.328 1.174 1.00 96.25 93 PHE A CA 1
ATOM 775 C C . PHE A 1 93 ? -1.340 0.022 -0.293 1.00 96.25 93 PHE A C 1
ATOM 777 O O . PHE A 1 93 ? -2.504 0.048 -0.696 1.00 96.25 93 PHE A O 1
ATOM 784 N N . TYR A 1 94 ? -0.310 0.239 -1.115 1.00 97.44 94 TYR A N 1
ATOM 785 C CA . TYR A 1 94 ? -0.507 0.621 -2.520 1.00 97.44 94 TYR A CA 1
ATOM 786 C C . TYR A 1 94 ? -1.141 -0.498 -3.347 1.00 97.44 94 TYR A C 1
ATOM 788 O O . TYR A 1 94 ? -1.971 -0.223 -4.209 1.00 97.44 94 TYR A O 1
ATOM 796 N N . LEU A 1 95 ? -0.855 -1.768 -3.039 1.00 96.25 95 LEU A N 1
ATOM 797 C CA . LEU A 1 95 ? -1.566 -2.894 -3.651 1.00 96.25 95 LEU A CA 1
ATOM 798 C C . LEU A 1 95 ? -3.071 -2.868 -3.352 1.00 96.25 95 LEU A C 1
ATOM 800 O O . LEU A 1 95 ? -3.870 -3.235 -4.213 1.00 96.25 95 LEU A O 1
ATOM 804 N N . GLN A 1 96 ? -3.478 -2.434 -2.155 1.00 94.62 96 GLN A N 1
ATOM 805 C CA . GLN A 1 96 ? -4.896 -2.256 -1.849 1.00 94.62 96 GLN A CA 1
ATOM 806 C C . GLN A 1 96 ? -5.507 -1.112 -2.662 1.00 94.62 96 GLN A C 1
ATOM 808 O O . GLN A 1 96 ? -6.590 -1.300 -3.215 1.00 94.62 96 GLN A O 1
ATOM 813 N N . ILE A 1 97 ? -4.822 0.031 -2.772 1.00 95.38 97 ILE A N 1
ATOM 814 C CA . ILE A 1 97 ? -5.297 1.150 -3.600 1.00 95.38 97 ILE A CA 1
ATOM 815 C C . ILE A 1 97 ? -5.481 0.690 -5.046 1.00 95.38 97 ILE A C 1
ATOM 817 O O . ILE A 1 97 ? -6.550 0.877 -5.615 1.00 95.38 97 ILE A O 1
ATOM 821 N N . LEU A 1 98 ? -4.495 -0.008 -5.610 1.00 96.69 98 LEU A N 1
ATOM 822 C CA . LEU A 1 98 ? -4.540 -0.509 -6.984 1.00 96.69 98 LEU A CA 1
ATOM 823 C C . LEU A 1 98 ? -5.583 -1.609 -7.205 1.00 96.69 98 LEU A C 1
ATOM 825 O O . LEU A 1 98 ? -6.065 -1.785 -8.320 1.00 96.69 98 LEU A O 1
ATOM 829 N N . LYS A 1 99 ? -5.971 -2.345 -6.159 1.00 95.94 99 LYS A N 1
ATOM 830 C CA . LYS A 1 99 ? -7.094 -3.287 -6.234 1.00 95.94 99 LYS A CA 1
ATOM 831 C C . LYS A 1 99 ? -8.429 -2.563 -6.432 1.00 95.94 99 LYS A C 1
ATOM 833 O O . LYS A 1 99 ? -9.306 -3.095 -7.108 1.00 95.94 99 LYS A O 1
ATOM 838 N N . GLU A 1 100 ? -8.594 -1.390 -5.825 1.00 93.06 100 GLU A N 1
ATOM 839 C CA . GLU A 1 100 ? -9.815 -0.579 -5.921 1.00 93.06 100 GLU A CA 1
ATOM 840 C C . GLU A 1 100 ? -9.788 0.357 -7.138 1.00 93.06 100 GLU A C 1
ATOM 842 O O . GLU A 1 100 ? -10.802 0.525 -7.813 1.00 93.06 100 GLU A O 1
ATOM 847 N N . ASN A 1 101 ? -8.618 0.913 -7.455 1.00 95.06 101 ASN A N 1
ATOM 848 C CA . ASN A 1 101 ? -8.370 1.779 -8.598 1.00 95.06 101 ASN A CA 1
ATOM 849 C C . ASN A 1 101 ? -7.084 1.366 -9.345 1.00 95.06 101 ASN A C 1
ATOM 851 O O . ASN A 1 101 ? -6.019 1.947 -9.123 1.00 95.06 101 ASN A O 1
ATOM 855 N N . PRO A 1 102 ? -7.169 0.404 -10.283 1.00 96.38 102 PRO A N 1
ATOM 856 C CA . PRO A 1 102 ? -6.008 -0.068 -11.042 1.00 96.38 102 PRO A CA 1
ATOM 857 C C . PRO A 1 102 ? -5.356 0.984 -11.949 1.00 96.38 102 PRO A C 1
ATOM 859 O O . PRO A 1 102 ? -4.262 0.744 -12.454 1.00 96.38 102 PRO A O 1
ATOM 862 N N . GLN A 1 103 ? -6.026 2.116 -12.192 1.00 95.75 103 GLN A N 1
ATOM 863 C CA . GLN A 1 103 ? -5.542 3.201 -13.052 1.00 95.75 103 GLN A CA 1
ATOM 864 C C . GLN A 1 103 ? -4.841 4.322 -12.269 1.00 95.75 103 GLN A C 1
ATOM 866 O O . GLN A 1 103 ? -4.488 5.346 -12.849 1.00 95.75 103 GLN A O 1
ATOM 871 N N . ASP A 1 104 ? -4.637 4.164 -10.957 1.00 95.44 104 ASP A N 1
ATOM 872 C CA . ASP A 1 104 ? -3.885 5.133 -10.161 1.00 95.44 104 ASP A CA 1
ATOM 873 C C . ASP A 1 104 ? -2.379 5.053 -10.476 1.00 95.44 104 ASP A C 1
ATOM 875 O O . ASP A 1 104 ? -1.627 4.277 -9.882 1.00 95.44 104 ASP A O 1
ATOM 879 N N . VAL A 1 105 ? -1.939 5.877 -11.431 1.00 95.06 105 VAL A N 1
ATOM 880 C CA . VAL A 1 105 ? -0.537 5.969 -11.871 1.00 95.06 105 VAL A CA 1
ATOM 881 C C . VAL A 1 105 ? 0.401 6.334 -10.719 1.00 95.06 105 VAL A C 1
ATOM 883 O O . VAL A 1 105 ? 1.521 5.826 -10.662 1.00 95.06 105 VAL A O 1
ATOM 886 N N . GLN A 1 106 ? -0.038 7.179 -9.780 1.00 95.00 106 GLN A N 1
ATOM 887 C CA . GLN A 1 106 ? 0.795 7.567 -8.643 1.00 95.00 106 GLN A CA 1
ATOM 888 C C . GLN A 1 106 ? 1.046 6.364 -7.729 1.00 95.00 106 GLN A C 1
ATOM 890 O O . GLN A 1 106 ? 2.186 6.115 -7.345 1.00 95.00 106 GLN A O 1
ATOM 895 N N . SER A 1 107 ? 0.017 5.554 -7.476 1.00 96.38 107 SER A N 1
ATOM 896 C CA . SER A 1 107 ? 0.169 4.311 -6.714 1.00 96.38 107 SER A CA 1
ATOM 897 C C . SER A 1 107 ? 1.097 3.300 -7.404 1.00 96.38 107 SER A C 1
ATOM 899 O O . SER A 1 107 ? 1.861 2.621 -6.719 1.00 96.38 107 SER A O 1
ATOM 901 N N . TRP A 1 108 ? 1.104 3.215 -8.742 1.00 97.75 108 TRP A N 1
ATOM 902 C CA . TRP A 1 108 ? 2.095 2.409 -9.474 1.00 97.75 108 TRP A CA 1
ATOM 903 C C . TRP A 1 108 ? 3.525 2.947 -9.322 1.00 97.75 108 TRP A C 1
ATOM 905 O O . TRP A 1 108 ? 4.448 2.156 -9.111 1.00 97.75 108 TRP A O 1
ATOM 915 N N . LYS A 1 109 ? 3.711 4.276 -9.368 1.00 96.38 109 LYS A N 1
ATOM 916 C CA . LYS A 1 109 ? 5.006 4.943 -9.122 1.00 96.38 109 LYS A CA 1
ATOM 917 C C . LYS A 1 109 ? 5.527 4.662 -7.717 1.00 96.38 109 LYS A C 1
ATOM 919 O O . LYS A 1 109 ? 6.677 4.250 -7.558 1.00 96.38 109 LYS A O 1
ATOM 924 N N . ASP A 1 110 ? 4.676 4.814 -6.709 1.00 96.62 110 ASP A N 1
ATOM 925 C CA . ASP A 1 110 ? 5.042 4.535 -5.324 1.00 96.62 110 ASP A CA 1
ATOM 926 C C . ASP A 1 110 ? 5.357 3.045 -5.125 1.00 96.62 110 ASP A C 1
ATOM 928 O O . ASP A 1 110 ? 6.365 2.695 -4.511 1.00 96.62 110 ASP A O 1
ATOM 932 N N . LEU A 1 111 ? 4.565 2.146 -5.715 1.00 96.81 111 LEU A N 1
ATOM 933 C CA . LEU A 1 111 ? 4.815 0.709 -5.645 1.00 96.81 111 LEU A CA 1
ATOM 934 C C . LEU A 1 111 ? 6.157 0.315 -6.295 1.00 96.81 111 LEU A C 1
ATOM 936 O O . LEU A 1 111 ? 6.904 -0.463 -5.698 1.00 96.81 111 LEU A O 1
ATOM 940 N N . ALA A 1 112 ? 6.506 0.892 -7.452 1.00 96.69 112 ALA A N 1
ATOM 941 C CA . ALA A 1 112 ? 7.821 0.714 -8.077 1.00 96.69 112 ALA A CA 1
ATOM 942 C C . ALA A 1 112 ? 8.951 1.196 -7.151 1.00 96.69 112 ALA A C 1
ATOM 944 O O . ALA A 1 112 ? 9.915 0.464 -6.907 1.00 96.69 112 ALA A O 1
ATOM 945 N N . TYR A 1 113 ? 8.794 2.390 -6.564 1.00 95.19 113 TYR A N 1
ATOM 946 C CA . TYR A 1 113 ? 9.757 2.949 -5.617 1.00 95.19 113 TYR A CA 1
ATOM 947 C C . TYR A 1 113 ? 9.998 2.030 -4.417 1.00 95.19 113 TYR A C 1
ATOM 949 O O . TYR A 1 113 ? 11.139 1.890 -3.994 1.00 95.19 113 TYR A O 1
ATOM 957 N N . TYR A 1 114 ? 8.971 1.383 -3.865 1.00 94.00 114 TYR A N 1
ATOM 958 C CA . TYR A 1 114 ? 9.166 0.462 -2.742 1.00 94.00 114 TYR A CA 1
ATOM 959 C C . TYR A 1 114 ? 9.700 -0.905 -3.179 1.00 94.00 114 TYR A C 1
ATOM 961 O O . TYR A 1 114 ? 10.546 -1.478 -2.486 1.00 94.00 114 TYR A O 1
ATOM 969 N N . TYR A 1 115 ? 9.274 -1.424 -4.334 1.00 93.81 115 TYR A N 1
ATOM 970 C CA . TYR A 1 115 ? 9.777 -2.704 -4.828 1.00 93.81 115 TYR A CA 1
ATOM 971 C C . TYR A 1 115 ? 11.255 -2.679 -5.194 1.00 93.81 115 TYR A C 1
ATOM 973 O O . TYR A 1 115 ? 11.899 -3.715 -5.049 1.00 93.81 115 TYR A O 1
ATOM 981 N N . ARG A 1 116 ? 11.839 -1.527 -5.539 1.00 90.25 116 ARG A N 1
ATOM 982 C CA . ARG A 1 116 ? 13.284 -1.431 -5.812 1.00 90.25 116 ARG A CA 1
ATOM 983 C C . ARG A 1 116 ? 14.176 -1.957 -4.682 1.00 90.25 116 ARG A C 1
ATOM 985 O O . ARG A 1 116 ? 15.317 -2.334 -4.929 1.00 90.25 116 ARG A O 1
ATOM 992 N N . TYR A 1 117 ? 13.677 -1.929 -3.443 1.00 86.44 117 TYR A N 1
ATOM 993 C CA . TYR A 1 117 ? 14.395 -2.372 -2.245 1.00 86.44 117 TYR A CA 1
ATOM 994 C C . TYR A 1 117 ? 14.155 -3.849 -1.913 1.00 86.44 117 TYR A C 1
ATOM 996 O O . TYR A 1 117 ? 14.851 -4.406 -1.069 1.00 86.44 117 TYR A O 1
ATOM 1004 N N . ILE A 1 118 ? 13.156 -4.476 -2.539 1.00 87.75 118 ILE A N 1
ATOM 1005 C CA . ILE A 1 118 ? 12.648 -5.800 -2.163 1.00 87.75 118 ILE A CA 1
ATOM 1006 C C . ILE A 1 118 ? 12.781 -6.801 -3.311 1.00 87.75 118 ILE A C 1
ATOM 1008 O O . ILE A 1 118 ? 13.201 -7.934 -3.097 1.00 87.75 118 ILE A O 1
ATOM 1012 N N . ASP A 1 119 ? 12.373 -6.405 -4.514 1.00 89.06 119 ASP A N 1
ATOM 1013 C CA . ASP A 1 119 ? 12.208 -7.277 -5.671 1.00 89.06 119 ASP A CA 1
ATOM 1014 C C . ASP A 1 119 ? 12.294 -6.451 -6.969 1.00 89.06 119 ASP A C 1
ATOM 1016 O O . ASP A 1 119 ? 11.320 -5.832 -7.403 1.00 89.06 119 ASP A O 1
ATOM 1020 N N . CYS A 1 120 ? 13.475 -6.463 -7.593 1.00 87.81 120 CYS A N 1
ATOM 1021 C CA . CYS A 1 120 ? 13.761 -5.753 -8.847 1.00 87.81 120 CYS A CA 1
ATOM 1022 C C . CYS A 1 120 ? 12.799 -6.155 -9.983 1.00 87.81 120 CYS A C 1
ATOM 1024 O O . CYS A 1 120 ? 12.410 -5.319 -10.794 1.00 87.81 120 CYS A O 1
ATOM 1026 N N . ASN A 1 121 ? 12.344 -7.412 -10.027 1.00 91.81 121 ASN A N 1
ATOM 1027 C CA . ASN A 1 121 ? 11.427 -7.854 -11.079 1.00 91.81 121 ASN A CA 1
ATOM 1028 C C . ASN A 1 121 ? 10.038 -7.235 -10.896 1.00 91.81 121 ASN A C 1
ATOM 1030 O O . ASN A 1 121 ? 9.415 -6.811 -11.866 1.00 91.81 121 ASN A O 1
ATOM 1034 N N . LYS A 1 122 ? 9.550 -7.135 -9.653 1.00 95.19 122 LYS A N 1
ATOM 1035 C CA . LYS A 1 122 ? 8.275 -6.452 -9.375 1.00 95.19 122 LYS A CA 1
ATOM 1036 C C . LYS A 1 122 ? 8.353 -4.949 -9.592 1.00 95.19 122 LYS A C 1
ATOM 1038 O O . LYS A 1 122 ? 7.365 -4.363 -10.023 1.00 95.19 122 LYS A O 1
ATOM 1043 N N . GLU A 1 123 ? 9.502 -4.336 -9.321 1.00 95.94 123 GLU A N 1
ATOM 1044 C CA . GLU A 1 123 ? 9.752 -2.940 -9.681 1.00 95.94 123 GLU A CA 1
ATOM 1045 C C . GLU A 1 123 ? 9.596 -2.741 -11.195 1.00 95.94 123 GLU A C 1
ATOM 1047 O O . GLU A 1 123 ? 8.806 -1.892 -11.602 1.00 95.94 123 GLU A O 1
ATOM 1052 N N . ILE A 1 124 ? 10.262 -3.565 -12.017 1.00 95.94 124 ILE A N 1
ATOM 1053 C CA . ILE A 1 124 ? 10.148 -3.517 -13.486 1.00 95.94 124 ILE A CA 1
ATOM 1054 C C . ILE A 1 124 ? 8.691 -3.660 -13.934 1.00 95.94 124 ILE A C 1
ATOM 1056 O O . ILE A 1 124 ? 8.227 -2.842 -14.719 1.00 95.94 124 ILE A O 1
ATOM 1060 N N . LEU A 1 125 ? 7.936 -4.615 -13.382 1.00 96.19 125 LEU A N 1
ATOM 1061 C CA . LEU A 1 125 ? 6.514 -4.780 -13.714 1.00 96.19 125 LEU A CA 1
ATOM 1062 C C . LEU A 1 125 ? 5.676 -3.530 -13.394 1.00 96.19 125 LEU A C 1
ATOM 1064 O O . LEU A 1 125 ? 4.758 -3.193 -14.140 1.00 96.19 125 LEU A O 1
ATOM 1068 N N . CYS A 1 126 ? 5.969 -2.835 -12.291 1.00 97.62 126 CYS A N 1
ATOM 1069 C CA . CYS A 1 126 ? 5.279 -1.588 -11.952 1.00 97.62 126 CYS A CA 1
ATOM 1070 C C . CYS A 1 126 ? 5.659 -0.454 -12.913 1.00 97.62 126 CYS A C 1
ATOM 1072 O O . CYS A 1 126 ? 4.799 0.332 -13.298 1.00 97.62 126 CYS A O 1
ATOM 1074 N N . LEU A 1 127 ? 6.923 -0.386 -13.332 1.00 97.19 127 LEU A N 1
ATOM 1075 C CA . LEU A 1 127 ? 7.387 0.586 -14.323 1.00 97.19 127 LEU A CA 1
ATOM 1076 C C . LEU A 1 127 ? 6.764 0.330 -15.699 1.00 97.19 127 LEU A C 1
ATOM 1078 O O . LEU A 1 127 ? 6.305 1.263 -16.348 1.00 97.19 127 LEU A O 1
ATOM 1082 N N . GLU A 1 128 ? 6.663 -0.929 -16.120 1.00 95.94 128 GLU A N 1
ATOM 1083 C CA . GLU A 1 128 ? 5.964 -1.306 -17.352 1.00 95.94 128 GLU A CA 1
ATOM 1084 C C . GLU A 1 128 ? 4.485 -0.905 -17.298 1.00 95.94 128 GLU A C 1
ATOM 1086 O O . GLU A 1 128 ? 3.953 -0.397 -18.282 1.00 95.94 128 GLU A O 1
ATOM 1091 N N . LYS A 1 129 ? 3.836 -1.027 -16.131 1.00 97.38 129 LYS A N 1
ATOM 1092 C CA . LYS A 1 129 ? 2.475 -0.507 -15.931 1.00 97.38 129 LYS A CA 1
ATOM 1093 C C . LYS A 1 129 ? 2.391 1.006 -16.103 1.00 97.38 129 LYS A C 1
ATOM 1095 O O . LYS A 1 129 ? 1.398 1.472 -16.642 1.00 97.38 129 LYS A O 1
ATOM 1100 N N . ILE A 1 130 ? 3.399 1.769 -15.682 1.00 96.56 130 ILE A N 1
ATOM 1101 C CA . ILE A 1 130 ? 3.445 3.227 -15.896 1.00 96.56 130 ILE A CA 1
ATOM 1102 C C . ILE A 1 130 ? 3.532 3.545 -17.395 1.00 96.56 130 ILE A C 1
ATOM 1104 O O . ILE A 1 130 ? 2.782 4.394 -17.869 1.00 96.56 130 ILE A O 1
ATOM 1108 N N . ILE A 1 131 ? 4.356 2.807 -18.144 1.00 95.94 131 ILE A N 1
ATOM 1109 C CA . ILE A 1 131 ? 4.473 2.944 -19.607 1.00 95.94 131 ILE A CA 1
ATOM 1110 C C . ILE A 1 131 ? 3.185 2.551 -20.342 1.00 95.94 131 ILE A C 1
ATOM 1112 O O . ILE A 1 131 ? 2.864 3.153 -21.363 1.00 95.94 131 ILE A O 1
ATOM 1116 N N . ASP A 1 132 ? 2.406 1.590 -19.831 1.00 95.31 132 ASP A N 1
ATOM 1117 C CA . ASP A 1 132 ? 1.081 1.285 -20.394 1.00 95.31 132 ASP A CA 1
ATOM 1118 C C . ASP A 1 132 ? 0.137 2.511 -20.344 1.00 95.31 132 ASP A C 1
ATOM 1120 O O . ASP A 1 132 ? -0.758 2.626 -21.185 1.00 95.31 132 ASP A O 1
ATOM 1124 N N . PHE A 1 133 ? 0.310 3.417 -19.368 1.00 93.69 133 PHE A N 1
ATOM 1125 C CA . PHE A 1 133 ? -0.477 4.653 -19.246 1.00 93.69 133 PHE A CA 1
ATOM 1126 C C . PHE A 1 133 ? 0.110 5.817 -20.043 1.00 93.69 133 PHE A C 1
ATOM 1128 O O . PHE A 1 133 ? -0.647 6.569 -20.656 1.00 93.69 133 PHE A O 1
ATOM 1135 N N . ASP A 1 134 ? 1.434 5.967 -20.025 1.00 91.62 134 ASP A N 1
ATOM 1136 C CA . ASP A 1 134 ? 2.157 6.973 -20.796 1.00 91.62 134 ASP A CA 1
ATOM 1137 C C . ASP A 1 134 ? 3.316 6.322 -21.567 1.00 91.62 134 ASP A C 1
ATOM 1139 O O . ASP A 1 134 ? 4.434 6.205 -21.052 1.00 91.62 134 ASP A O 1
ATOM 1143 N N . PRO A 1 135 ? 3.069 5.901 -22.821 1.00 90.94 135 PRO A N 1
ATOM 1144 C CA . PRO A 1 135 ? 4.097 5.308 -23.668 1.00 90.94 135 PRO A CA 1
ATOM 1145 C C . PRO A 1 135 ? 5.238 6.267 -24.025 1.00 90.94 135 PRO A C 1
ATOM 1147 O O . PRO A 1 135 ? 6.243 5.822 -24.581 1.00 90.94 135 PRO A O 1
ATOM 1150 N N . PHE A 1 136 ? 5.070 7.566 -23.752 1.00 90.00 136 PHE A N 1
ATOM 1151 C CA . PHE A 1 136 ? 6.015 8.623 -24.089 1.00 90.00 136 PHE A CA 1
ATOM 1152 C C . PHE A 1 136 ? 6.821 9.119 -22.880 1.00 90.00 136 PHE A C 1
ATOM 1154 O O . PHE A 1 136 ? 7.606 10.056 -23.020 1.00 90.00 136 PHE A O 1
ATOM 1161 N N . ASP A 1 137 ? 6.679 8.478 -21.715 1.00 91.44 137 ASP A N 1
ATOM 1162 C CA . ASP A 1 137 ? 7.494 8.762 -20.533 1.00 91.44 137 ASP A CA 1
ATOM 1163 C C . ASP A 1 137 ? 8.939 8.270 -20.751 1.00 91.44 137 ASP A C 1
ATOM 1165 O O . ASP A 1 137 ? 9.312 7.134 -20.432 1.00 91.44 137 ASP A O 1
ATOM 1169 N N . GLU A 1 138 ? 9.753 9.146 -21.346 1.00 92.88 138 GLU A N 1
ATOM 1170 C CA . GLU A 1 138 ? 11.168 8.914 -21.642 1.00 92.88 138 GLU A CA 1
ATOM 1171 C C . GLU A 1 138 ? 11.950 8.474 -20.397 1.00 92.88 138 GLU A C 1
ATOM 1173 O O . GLU A 1 138 ? 12.746 7.534 -20.470 1.00 92.88 138 GLU A O 1
ATOM 1178 N N . GLU A 1 139 ? 11.708 9.119 -19.252 1.00 92.94 139 GLU A N 1
ATOM 1179 C CA . GLU A 1 139 ? 12.417 8.844 -18.002 1.00 92.94 139 GLU A CA 1
ATOM 1180 C C . GLU A 1 139 ? 12.132 7.416 -17.529 1.00 92.94 139 GLU A C 1
ATOM 1182 O O . GLU A 1 139 ? 13.058 6.652 -17.234 1.00 92.94 139 GLU A O 1
ATOM 1187 N N . THR A 1 140 ? 10.859 7.015 -17.519 1.00 95.25 140 THR A N 1
ATOM 1188 C CA . THR A 1 140 ? 10.471 5.659 -17.123 1.00 95.25 140 THR A CA 1
ATOM 1189 C C . THR A 1 140 ? 11.014 4.615 -18.109 1.00 95.25 140 THR A C 1
ATOM 1191 O O . THR A 1 140 ? 11.537 3.582 -17.675 1.00 95.25 140 THR A O 1
ATOM 1194 N N . LEU A 1 141 ? 10.980 4.876 -19.423 1.00 96.31 141 LEU A N 1
ATOM 1195 C CA . LEU A 1 141 ? 11.569 3.986 -20.436 1.00 96.31 141 LEU A CA 1
ATOM 1196 C C . LEU A 1 141 ? 13.077 3.815 -20.225 1.00 96.31 141 LEU A C 1
ATOM 1198 O O . LEU A 1 141 ? 13.591 2.692 -20.247 1.00 96.31 141 LEU A O 1
ATOM 1202 N N . GLN A 1 142 ? 13.789 4.917 -19.984 1.00 96.06 142 GLN A N 1
ATOM 1203 C CA . GLN A 1 142 ? 15.220 4.895 -19.716 1.00 96.06 142 GLN A CA 1
ATOM 1204 C C . GLN A 1 142 ? 15.524 4.086 -18.449 1.00 96.06 142 GLN A C 1
ATOM 1206 O O . GLN A 1 142 ? 16.435 3.250 -18.438 1.00 96.06 142 GLN A O 1
ATOM 1211 N N . TYR A 1 143 ? 14.729 4.284 -17.397 1.00 95.81 143 TYR A N 1
ATOM 1212 C CA . TYR A 1 143 ? 14.893 3.582 -16.132 1.00 95.81 143 TYR A CA 1
ATOM 1213 C C . TYR A 1 143 ? 14.703 2.066 -16.281 1.00 95.81 143 TYR A C 1
ATOM 1215 O O . TYR A 1 143 ? 15.555 1.299 -15.826 1.00 95.81 143 TYR A O 1
ATOM 1223 N N . ILE A 1 144 ? 13.658 1.619 -16.990 1.00 96.31 144 ILE A N 1
ATOM 1224 C CA . ILE A 1 144 ? 13.445 0.197 -17.316 1.00 96.31 144 ILE A CA 1
ATOM 1225 C C . ILE A 1 144 ? 14.634 -0.361 -18.108 1.00 96.31 144 ILE A C 1
ATOM 1227 O O . ILE A 1 144 ? 15.157 -1.432 -17.786 1.00 96.31 144 ILE A O 1
ATOM 1231 N N . GLY A 1 145 ? 15.110 0.383 -19.109 1.00 96.06 145 GLY A N 1
ATOM 1232 C CA . GLY A 1 145 ? 16.263 -0.002 -19.916 1.00 96.06 145 GLY A CA 1
ATOM 1233 C C . GLY A 1 145 ? 17.525 -0.247 -19.084 1.00 96.06 145 GLY A C 1
ATOM 1234 O O . GLY A 1 145 ? 18.206 -1.260 -19.271 1.00 96.06 145 GLY A O 1
ATOM 1235 N N . PHE A 1 146 ? 17.815 0.624 -18.114 1.00 95.69 146 PHE A N 1
ATOM 1236 C CA . PHE A 1 146 ? 18.930 0.426 -17.186 1.00 95.69 146 PHE A CA 1
ATOM 1237 C C . PHE A 1 146 ? 18.712 -0.740 -16.222 1.00 95.69 146 PHE A C 1
ATOM 1239 O O . PHE A 1 146 ? 19.670 -1.440 -15.897 1.00 95.69 146 PHE A O 1
ATOM 1246 N N . LYS A 1 147 ? 17.477 -1.004 -15.787 1.00 93.94 147 LYS A N 1
ATOM 1247 C CA . LYS A 1 147 ? 17.175 -2.165 -14.936 1.00 93.94 147 LYS A CA 1
ATOM 1248 C C . LYS A 1 147 ? 17.431 -3.484 -15.656 1.00 93.94 147 LYS A C 1
ATOM 1250 O O . LYS A 1 147 ? 18.094 -4.354 -15.096 1.00 93.94 147 LYS A O 1
ATOM 1255 N N . TYR A 1 148 ? 16.997 -3.608 -16.909 1.00 94.81 148 TYR A N 1
ATOM 1256 C CA . TYR A 1 148 ? 17.304 -4.786 -17.721 1.00 94.81 148 TYR A CA 1
ATOM 1257 C C . TYR A 1 148 ? 18.810 -4.931 -17.979 1.00 94.81 148 TYR A C 1
ATOM 1259 O O . TYR A 1 148 ? 19.336 -6.039 -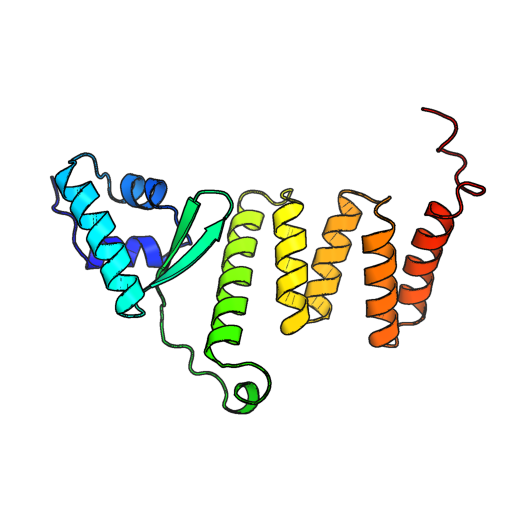17.875 1.00 94.81 148 TYR A O 1
ATOM 1267 N N . LEU A 1 149 ? 19.531 -3.821 -18.193 1.00 94.06 149 LEU A N 1
ATOM 1268 C CA . LEU A 1 149 ? 20.993 -3.838 -18.327 1.00 94.06 149 LEU A CA 1
ATOM 1269 C C . LEU A 1 149 ? 21.680 -4.387 -17.071 1.00 94.06 149 LEU A C 1
ATOM 1271 O O . LEU A 1 149 ? 22.554 -5.243 -17.174 1.00 94.06 149 LEU A O 1
ATOM 1275 N N . LEU A 1 150 ? 21.270 -3.922 -15.885 1.00 91.56 150 LEU A N 1
ATOM 1276 C CA . LEU A 1 150 ? 21.791 -4.405 -14.600 1.00 91.56 150 LEU A CA 1
ATOM 1277 C C . LEU A 1 150 ? 21.492 -5.893 -14.372 1.00 91.56 150 LEU A C 1
ATOM 1279 O O . LEU A 1 150 ? 22.278 -6.584 -13.728 1.00 91.56 150 LEU A O 1
ATOM 1283 N N . ASN A 1 151 ? 20.392 -6.392 -14.937 1.00 90.31 151 ASN A N 1
ATOM 1284 C CA . ASN A 1 151 ? 20.016 -7.804 -14.915 1.00 90.31 151 ASN A CA 1
ATOM 1285 C C . ASN A 1 151 ? 20.676 -8.630 -16.042 1.00 90.31 151 ASN A C 1
ATOM 1287 O O . ASN A 1 151 ? 20.348 -9.806 -16.196 1.00 90.31 151 ASN A O 1
ATOM 1291 N N . ASN A 1 152 ? 21.604 -8.049 -16.816 1.00 93.50 152 ASN A N 1
ATOM 1292 C CA . ASN A 1 152 ? 22.237 -8.646 -18.001 1.00 93.50 152 ASN A CA 1
ATOM 1293 C C . ASN A 1 152 ? 21.261 -9.064 -19.122 1.00 93.50 152 ASN A C 1
ATOM 1295 O O . ASN A 1 152 ? 21.639 -9.829 -20.011 1.00 93.50 152 ASN A O 1
ATOM 1299 N N . ASP A 1 153 ? 20.034 -8.541 -19.132 1.00 95.25 153 ASP A N 1
ATOM 1300 C CA . ASP A 1 153 ? 19.098 -8.697 -20.248 1.00 95.25 153 ASP A CA 1
ATOM 1301 C C . ASP A 1 153 ? 19.329 -7.568 -21.260 1.00 95.25 153 ASP A C 1
ATOM 1303 O O . ASP A 1 153 ? 18.679 -6.517 -21.262 1.00 95.25 153 ASP A O 1
ATOM 1307 N N . ILE A 1 154 ? 20.344 -7.772 -22.098 1.00 95.62 154 ILE A N 1
ATOM 1308 C CA . ILE A 1 154 ? 20.782 -6.780 -23.084 1.00 95.62 154 ILE A CA 1
ATOM 1309 C C . ILE A 1 154 ? 19.693 -6.516 -24.130 1.00 95.62 154 ILE A C 1
ATOM 1311 O O . ILE A 1 154 ? 19.534 -5.376 -24.565 1.00 95.62 154 ILE A O 1
ATOM 1315 N N . ASP A 1 155 ? 18.920 -7.536 -24.506 1.00 96.56 155 ASP A N 1
ATOM 1316 C CA . ASP A 1 155 ? 17.900 -7.419 -25.548 1.00 96.56 155 ASP A CA 1
ATOM 1317 C C . ASP A 1 155 ? 16.752 -6.506 -25.100 1.00 96.56 155 ASP A C 1
ATOM 1319 O O . ASP A 1 155 ? 16.392 -5.564 -25.817 1.00 96.56 155 ASP A O 1
ATOM 1323 N N . GLN A 1 156 ? 16.211 -6.721 -23.892 1.00 95.31 156 GLN A N 1
ATOM 1324 C CA . GLN A 1 156 ? 15.194 -5.819 -23.346 1.00 95.31 156 GLN A CA 1
ATOM 1325 C C . GLN A 1 156 ? 15.773 -4.435 -23.063 1.00 95.31 156 GLN A C 1
ATOM 1327 O O . GLN A 1 156 ? 15.145 -3.432 -23.404 1.00 95.31 156 GLN A O 1
ATOM 1332 N N . SER A 1 157 ? 16.989 -4.353 -22.521 1.00 96.81 157 SER A N 1
ATOM 1333 C CA . SER A 1 157 ? 17.642 -3.064 -22.282 1.00 96.81 157 SER A CA 1
ATOM 1334 C C . SER A 1 157 ? 17.713 -2.215 -23.555 1.00 96.81 157 SER A C 1
ATOM 1336 O O . SER A 1 157 ? 17.245 -1.074 -23.571 1.00 96.81 157 SER A O 1
ATOM 1338 N N . MET A 1 158 ? 18.211 -2.794 -24.652 1.00 96.81 158 MET A N 1
ATOM 1339 C CA . MET A 1 158 ? 18.324 -2.115 -25.942 1.00 96.81 158 MET A CA 1
ATOM 1340 C C . MET A 1 158 ? 16.969 -1.681 -26.491 1.00 96.81 158 MET A C 1
ATOM 1342 O O . MET A 1 158 ? 16.863 -0.586 -27.042 1.00 96.81 158 MET A O 1
ATOM 1346 N N . LYS A 1 159 ? 15.928 -2.506 -26.332 1.00 95.69 159 LYS A N 1
ATOM 1347 C CA . LYS A 1 159 ? 14.562 -2.157 -26.740 1.00 95.69 159 LYS A CA 1
ATOM 1348 C C . LYS A 1 159 ? 14.086 -0.881 -26.037 1.00 95.69 159 LYS A C 1
ATOM 1350 O O . LYS A 1 159 ? 13.688 0.059 -26.718 1.00 95.69 159 LYS A O 1
ATOM 1355 N N . TYR A 1 160 ? 14.152 -0.832 -24.706 1.00 95.94 160 TYR A N 1
ATOM 1356 C CA . TYR A 1 160 ? 13.648 0.306 -23.926 1.00 95.94 160 TYR A CA 1
ATOM 1357 C C . TYR A 1 160 ? 14.506 1.568 -24.088 1.00 95.94 160 TYR A C 1
ATOM 1359 O O . TYR A 1 160 ? 13.963 2.646 -24.320 1.00 95.94 160 TYR A O 1
ATOM 1367 N N . LEU A 1 161 ? 15.839 1.440 -24.055 1.00 95.62 161 LEU A N 1
ATOM 1368 C CA . LEU A 1 161 ? 16.746 2.581 -24.237 1.00 95.62 161 LEU A CA 1
ATOM 1369 C C . LEU A 1 161 ? 16.641 3.187 -25.640 1.00 95.62 161 LEU A C 1
ATOM 1371 O O . LEU A 1 161 ? 16.711 4.404 -25.785 1.00 95.62 161 LEU A O 1
ATOM 1375 N N . LYS A 1 162 ? 16.438 2.362 -26.676 1.00 94.50 162 LYS A N 1
ATOM 1376 C CA . LYS A 1 162 ? 16.207 2.859 -28.037 1.00 94.50 162 LYS A CA 1
ATOM 1377 C C . LYS A 1 162 ? 14.881 3.607 -28.146 1.00 94.50 162 LYS A C 1
ATOM 1379 O O . LYS A 1 162 ? 14.839 4.638 -28.810 1.00 94.50 162 LYS A O 1
ATOM 1384 N N . SER A 1 163 ? 13.821 3.114 -27.502 1.00 92.56 163 SER A N 1
ATOM 1385 C CA . SER A 1 163 ? 12.546 3.836 -27.444 1.00 92.56 163 SER A CA 1
ATOM 1386 C C . SER A 1 163 ? 12.711 5.195 -26.766 1.00 92.56 163 SER A C 1
ATOM 1388 O O . SER A 1 163 ? 12.333 6.192 -27.366 1.00 92.56 163 SER A O 1
ATOM 1390 N N . ALA A 1 164 ? 13.352 5.255 -25.593 1.00 93.12 164 ALA A N 1
ATOM 1391 C CA . ALA A 1 164 ? 13.636 6.520 -24.908 1.00 93.12 164 ALA A CA 1
ATOM 1392 C C . ALA A 1 164 ? 14.453 7.482 -25.794 1.00 93.12 164 ALA A C 1
ATOM 1394 O O . ALA A 1 164 ? 14.075 8.633 -25.981 1.00 93.12 164 ALA A O 1
ATOM 1395 N N . TYR A 1 165 ? 15.523 6.990 -26.429 1.00 91.69 165 TYR A N 1
ATOM 1396 C CA . TYR A 1 165 ? 16.352 7.792 -27.335 1.00 91.69 165 TYR A CA 1
ATOM 1397 C C . TYR A 1 165 ? 15.568 8.368 -28.522 1.00 91.69 165 TYR A C 1
ATOM 1399 O O . TYR A 1 165 ? 15.753 9.529 -28.875 1.00 91.69 165 TYR A O 1
ATOM 1407 N N . ASN A 1 166 ? 14.691 7.572 -29.139 1.00 89.88 166 ASN A N 1
ATOM 1408 C CA . ASN A 1 166 ? 13.875 8.029 -30.264 1.00 89.88 166 ASN A CA 1
ATOM 1409 C C . ASN A 1 166 ? 12.866 9.114 -29.859 1.00 89.88 166 ASN A C 1
ATOM 1411 O O . ASN A 1 166 ? 12.499 9.918 -30.708 1.00 89.88 166 ASN A O 1
ATOM 1415 N N . LEU A 1 167 ? 12.411 9.120 -28.602 1.00 87.25 167 LEU A N 1
ATOM 1416 C CA . LEU A 1 167 ? 11.535 10.168 -28.075 1.00 87.25 167 LEU A CA 1
ATOM 1417 C C . LEU A 1 167 ? 12.308 11.452 -27.777 1.00 87.25 167 LEU A C 1
ATOM 1419 O O . LEU A 1 167 ? 11.854 12.524 -28.147 1.00 87.25 167 LEU A O 1
ATOM 1423 N N . ALA A 1 168 ? 13.493 11.339 -27.173 1.00 82.69 168 ALA A N 1
ATOM 1424 C CA . ALA A 1 168 ? 14.356 12.485 -26.878 1.00 82.69 168 ALA A CA 1
ATOM 1425 C C . ALA A 1 168 ? 14.898 13.165 -28.147 1.00 82.69 168 ALA A C 1
ATOM 1427 O O . ALA A 1 168 ? 15.132 14.373 -28.196 1.00 82.69 168 ALA A O 1
ATOM 1428 N N . SER A 1 169 ? 15.145 12.365 -29.183 1.00 78.50 169 SER A N 1
ATOM 1429 C CA . SER A 1 169 ? 15.595 12.813 -30.492 1.00 78.50 169 SER A CA 1
ATOM 1430 C C . SER A 1 169 ? 14.374 13.121 -31.367 1.00 78.50 169 SER A C 1
ATOM 1432 O O . SER A 1 169 ? 14.085 12.357 -32.290 1.00 78.50 169 SER A O 1
ATOM 1434 N N . ASP A 1 170 ? 13.686 14.241 -31.091 1.00 62.38 170 ASP A N 1
ATOM 1435 C CA . ASP A 1 170 ? 12.493 14.785 -31.795 1.00 62.38 170 ASP A CA 1
ATOM 1436 C C . ASP A 1 170 ? 12.548 14.719 -33.347 1.00 62.38 170 ASP A C 1
ATOM 1438 O O . ASP A 1 170 ? 11.530 14.841 -34.024 1.00 62.38 170 ASP A O 1
ATOM 1442 N N . GLU A 1 171 ? 13.716 14.486 -33.953 1.00 54.03 171 GLU A N 1
ATOM 1443 C CA . GLU A 1 171 ? 13.908 14.264 -35.394 1.00 54.03 171 GLU A CA 1
ATOM 1444 C C . GLU A 1 171 ? 13.328 12.948 -35.964 1.00 54.03 171 GLU A C 1
ATOM 1446 O O . GLU A 1 171 ? 13.260 12.811 -37.187 1.00 54.03 171 GLU A O 1
ATOM 1451 N N . LEU A 1 172 ? 12.908 11.973 -35.146 1.00 54.59 172 LEU A N 1
ATOM 1452 C CA . LEU A 1 172 ? 12.467 10.651 -35.640 1.00 54.59 172 LEU A CA 1
ATOM 1453 C C . LEU A 1 172 ? 10.999 10.297 -35.355 1.00 54.59 172 LEU A C 1
ATOM 1455 O O . LEU A 1 172 ? 10.591 9.169 -35.644 1.00 54.59 172 LEU A O 1
ATOM 1459 N N . ASN A 1 173 ? 10.195 11.232 -34.840 1.00 52.03 173 ASN A N 1
ATOM 1460 C CA . ASN A 1 173 ? 8.788 10.986 -34.526 1.00 52.03 173 ASN A CA 1
ATOM 1461 C C . ASN A 1 173 ? 7.847 11.576 -35.604 1.00 52.03 173 ASN A C 1
ATOM 1463 O O . ASN A 1 173 ? 7.562 12.775 -35.579 1.00 52.03 173 ASN A O 1
ATOM 1467 N N . PRO A 1 174 ? 7.342 10.780 -36.571 1.00 53.41 174 PRO A N 1
ATOM 1468 C CA . PRO A 1 174 ? 6.443 11.287 -37.610 1.00 53.41 174 PRO A CA 1
ATOM 1469 C C . PRO A 1 174 ? 5.082 11.775 -37.078 1.00 53.41 174 PRO A C 1
ATOM 1471 O O . PRO A 1 174 ? 4.421 12.544 -37.774 1.00 53.41 174 PRO A O 1
ATOM 1474 N N . ASP A 1 175 ? 4.684 11.394 -35.858 1.00 55.53 175 ASP A N 1
ATOM 1475 C CA . ASP A 1 175 ? 3.383 11.748 -35.271 1.00 55.53 175 ASP A CA 1
ATOM 1476 C C . ASP A 1 175 ? 3.408 13.034 -34.420 1.00 55.53 175 ASP A C 1
ATOM 1478 O O . ASP A 1 175 ? 2.352 13.556 -34.065 1.00 55.53 175 ASP A O 1
ATOM 1482 N N . PHE A 1 176 ? 4.586 13.609 -34.139 1.00 49.88 176 PHE A N 1
ATOM 1483 C CA . PHE A 1 176 ? 4.696 14.862 -33.371 1.00 49.88 176 PHE A CA 1
ATOM 1484 C C . PHE A 1 176 ? 4.363 16.123 -34.201 1.00 49.88 176 PHE A C 1
ATOM 1486 O O . PHE A 1 176 ? 4.206 17.206 -33.650 1.00 49.88 176 PHE A O 1
ATOM 1493 N N . ASN A 1 177 ? 4.197 15.991 -35.525 1.00 45.66 177 ASN A N 1
ATOM 1494 C CA . ASN A 1 177 ? 3.843 17.087 -36.443 1.00 45.66 177 ASN A CA 1
ATOM 1495 C C . ASN A 1 177 ? 2.323 17.258 -36.683 1.00 45.66 177 ASN A C 1
ATOM 1497 O O . ASN A 1 177 ? 1.935 17.948 -37.628 1.00 45.66 177 ASN A O 1
ATOM 1501 N N . LEU A 1 178 ? 1.451 16.619 -35.889 1.00 47.28 178 LEU A N 1
ATOM 1502 C CA . LEU A 1 178 ? -0.011 16.638 -36.100 1.00 47.28 178 LEU A CA 1
ATOM 1503 C C . LEU A 1 178 ? -0.858 17.093 -34.891 1.00 47.28 178 LEU A C 1
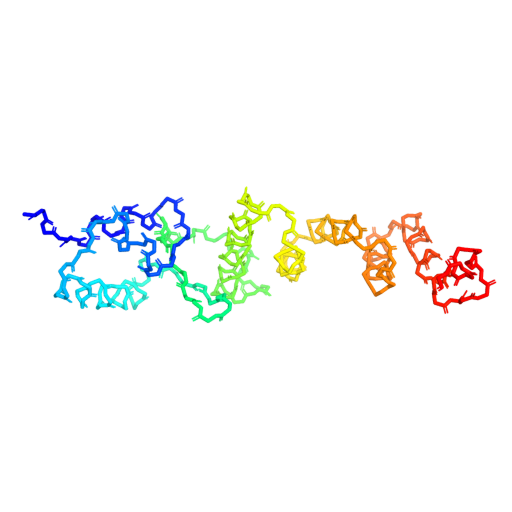ATOM 1505 O O . LEU A 1 178 ? -2.074 16.885 -34.896 1.00 47.28 178 LEU A O 1
ATOM 1509 N N . LEU A 1 179 ? -0.263 17.770 -33.905 1.00 41.94 179 LEU A N 1
ATOM 1510 C CA . LEU A 1 179 ? -0.981 18.557 -32.885 1.00 41.94 179 LEU A CA 1
ATOM 1511 C C . LEU A 1 179 ? -0.698 20.052 -33.064 1.00 41.94 179 LEU A C 1
ATOM 1513 O O . LEU A 1 179 ? -1.635 20.844 -32.817 1.00 41.94 179 LEU A O 1
#

Sequence (179 aa):
MAKITSANILKVLSEKWQSFKEIALDLHIIDPQDIKYLKLKLKEFTRKNLTSFVNYGSEKYWKSEKTPLKVPNYLVDILDLEEYIKVLNYIDFYLQILKENPQDVQSWKDLAYYYRYIDCNKEILCLEKIIDFDPFDEETLQYIGFKYLLNNDIDQSMKYLKSAYNLASDELNPDFNLL

Radius of gyration: 21.58 Å; chains: 1; bounding box: 48×33×60 Å

pLDDT: mean 87.33, std 14.66, range [41.94, 97.75]

Secondary structure (DSSP, 8-state):
-PPP-HHHHHHHHTTS-EEHHHHHHHTT---HHHHHHHHHHHHHHHHTTSEEEEEETTEEEEEE-SS-----GGGTTTS-HHHHHHHHHHHHHHHHHHHH-TT-HHHHHHHHHHHTTT-HHHHHHHHHHHHHH-TT-HHHHHHHHHHHHHTT-HHHHHHHHHHHHHHHSGGG-TTTT--

Foldseek 3Di:
DPQDDLVLLQVVLAPAWDWLVRSCVVVVPDDPVSSVVSVVSVVVCVVVVQWDWDDDDPIIIIHGDPDDPPDDPVVVPQDPSVVLVVLVVLLRRLVVVCVVPVPPLVSLVSNLVSCVSPPLVSNLVSLVSNCVVPVLPLVSLQVNLVSCVVVVVNVSNCVSNVSSVCSVVVVNDPPVPPD